Protein AF-A0A5C7NYJ8-F1 (afdb_monomer_lite)

pLDDT: mean 85.4, std 6.66, range [56.0, 93.56]

Sequence (82 aa):
MNFEKVVFGFFVVLAATLNFGFFIGPIDDPAVHNEWELFAAVVVNLIALVMKFGDRTQIGAIHLATSLVASLQLVAAAALWA

Radius of gyration: 13.84 Å; chains: 1; bounding box: 34×22×42 Å

Foldseek 3Di:
DDVLVVVLVVLVVVLVVLLCCQVPDDPPDVVSRDLVSLVVNLVSLVVNLVSLVPDPDPVSVVSNVVSVVSNVVSVVVNVVND

Secondary structure (DSSP, 8-state):
--HHHHHHHHHHHHHHHHHHHHH-S-TT-GGGS-HHHHHHHHHHHHHHHHHHTT--SHHHHHHHHHHHHHHHHHHHHHHHH-

Structure (mmCIF, N/CA/C/O backbone):
data_AF-A0A5C7NYJ8-F1
#
_entry.id   AF-A0A5C7NYJ8-F1
#
loop_
_atom_site.group_PDB
_atom_site.id
_atom_site.type_symbol
_atom_site.label_atom_id
_atom_site.label_alt_id
_atom_site.label_comp_id
_atom_site.label_asym_id
_atom_site.label_entity_id
_atom_site.label_seq_id
_atom_site.pdbx_PDB_ins_code
_atom_site.Cartn_x
_atom_site.Cartn_y
_atom_site.Cartn_z
_atom_site.occupancy
_atom_site.B_iso_or_equiv
_atom_site.auth_seq_id
_atom_site.auth_comp_id
_atom_site.auth_asym_id
_atom_site.auth_atom_id
_atom_site.pdbx_PDB_model_num
ATOM 1 N N . MET A 1 1 ? -4.818 -7.942 23.741 1.00 62.59 1 MET A N 1
ATOM 2 C CA . MET A 1 1 ? -4.462 -7.295 22.456 1.00 62.59 1 MET A CA 1
ATOM 3 C C . MET A 1 1 ? -5.606 -7.535 21.479 1.00 62.59 1 MET A C 1
ATOM 5 O O . MET A 1 1 ? -6.122 -8.642 21.483 1.00 62.59 1 MET A O 1
ATOM 9 N N . ASN A 1 2 ? -6.056 -6.529 20.720 1.00 86.81 2 ASN A N 1
ATOM 10 C CA . ASN A 1 2 ? -7.170 -6.697 19.774 1.00 86.81 2 ASN A CA 1
ATOM 11 C C . ASN A 1 2 ? -6.615 -7.067 18.387 1.00 86.81 2 ASN A C 1
ATOM 13 O O . ASN A 1 2 ? -5.895 -6.265 17.796 1.00 86.81 2 ASN A O 1
ATOM 17 N N . PHE A 1 3 ? -6.929 -8.270 17.901 1.00 85.81 3 PHE A N 1
ATOM 18 C CA . PHE A 1 3 ? -6.411 -8.818 16.643 1.00 85.81 3 PHE A CA 1
ATOM 19 C C . PHE A 1 3 ? -6.775 -7.952 15.429 1.00 85.81 3 PHE A C 1
ATOM 21 O O . PHE A 1 3 ? -5.939 -7.747 14.557 1.00 85.81 3 PHE A O 1
ATOM 28 N N . GLU A 1 4 ? -7.961 -7.341 15.424 1.00 84.12 4 GLU A N 1
ATOM 29 C CA . GLU A 1 4 ? -8.408 -6.430 14.362 1.00 84.12 4 GLU A CA 1
ATOM 30 C C . GLU A 1 4 ? -7.443 -5.248 14.178 1.00 84.12 4 GLU A C 1
ATOM 32 O O . GLU A 1 4 ? -7.027 -4.930 13.065 1.00 84.12 4 GLU A O 1
ATOM 37 N N . LYS A 1 5 ? -6.988 -4.659 15.290 1.00 82.94 5 LYS A N 1
ATOM 38 C CA . LYS A 1 5 ? -6.020 -3.553 15.273 1.00 82.94 5 LYS A CA 1
ATOM 39 C C . LYS A 1 5 ? -4.637 -3.994 14.791 1.00 82.94 5 LYS A C 1
ATOM 41 O O . LYS A 1 5 ? -3.923 -3.200 14.187 1.00 82.94 5 LYS A O 1
ATOM 46 N N . VAL A 1 6 ? -4.258 -5.246 15.052 1.00 90.44 6 VAL A N 1
ATOM 47 C CA . VAL A 1 6 ? -2.980 -5.821 14.601 1.00 90.44 6 VAL A CA 1
ATOM 48 C C . VAL A 1 6 ? -3.000 -6.025 13.092 1.00 90.44 6 VAL A C 1
ATOM 50 O O . VAL A 1 6 ? -2.061 -5.618 12.417 1.00 90.44 6 VAL A O 1
ATOM 53 N N . VAL A 1 7 ? -4.086 -6.593 12.560 1.00 88.75 7 VAL A N 1
ATOM 54 C CA . VAL A 1 7 ? -4.262 -6.793 11.115 1.00 88.75 7 VAL A CA 1
ATOM 55 C C . VAL A 1 7 ? -4.302 -5.445 10.393 1.00 88.75 7 VAL A C 1
ATOM 57 O O . VAL A 1 7 ? -3.631 -5.278 9.378 1.00 88.75 7 VAL A O 1
ATOM 60 N N . PHE A 1 8 ? -4.996 -4.449 10.952 1.00 86.94 8 PHE A N 1
ATOM 61 C CA . PHE A 1 8 ? -4.979 -3.082 10.427 1.00 86.94 8 PHE A CA 1
ATOM 62 C C . PHE A 1 8 ? -3.563 -2.498 10.373 1.00 86.94 8 PHE A C 1
ATOM 64 O O . PHE A 1 8 ? -3.116 -2.049 9.318 1.00 86.94 8 PHE A O 1
ATOM 71 N N . GLY A 1 9 ? -2.835 -2.544 11.494 1.00 87.81 9 GLY A N 1
ATOM 72 C CA . GLY A 1 9 ? -1.461 -2.048 11.559 1.00 87.81 9 GLY A CA 1
ATOM 73 C C . GLY A 1 9 ? -0.534 -2.762 10.575 1.00 87.81 9 GLY A C 1
ATOM 74 O O . GLY A 1 9 ? 0.263 -2.109 9.908 1.00 87.81 9 GLY A O 1
ATOM 75 N N . PHE A 1 10 ? -0.686 -4.080 10.428 1.00 91.69 10 PHE A N 1
ATOM 76 C CA . PHE A 1 10 ? 0.084 -4.886 9.486 1.00 91.69 10 PHE A CA 1
ATOM 77 C C . PHE A 1 10 ? -0.084 -4.402 8.042 1.00 91.69 10 PHE A C 1
ATOM 79 O O . PHE A 1 10 ? 0.913 -4.103 7.391 1.00 91.69 10 PHE A O 1
ATOM 86 N N . PHE A 1 11 ? -1.320 -4.265 7.551 1.00 90.88 11 PHE A N 1
ATOM 87 C CA . PHE A 1 11 ? -1.556 -3.836 6.167 1.00 90.88 11 PHE A CA 1
ATOM 88 C C . PHE A 1 11 ? -1.121 -2.395 5.913 1.00 90.88 11 PHE A C 1
ATOM 90 O O . PHE A 1 11 ? -0.607 -2.095 4.839 1.00 90.88 11 PHE A O 1
ATOM 97 N N . VAL A 1 12 ? -1.276 -1.507 6.899 1.00 89.25 12 VAL A N 1
ATOM 98 C CA . VAL A 1 12 ? -0.804 -0.121 6.781 1.00 89.25 12 VAL A CA 1
ATOM 99 C C . VAL A 1 12 ? 0.721 -0.063 6.676 1.00 89.25 12 VAL A C 1
ATOM 101 O O . VAL A 1 12 ? 1.242 0.648 5.818 1.00 89.25 12 VAL A O 1
ATOM 104 N N . VAL A 1 13 ? 1.440 -0.817 7.513 1.00 92.56 13 VAL A N 1
ATOM 105 C CA . VAL A 1 13 ? 2.909 -0.873 7.461 1.00 92.56 13 VAL A CA 1
ATOM 106 C C . VAL A 1 13 ? 3.377 -1.554 6.177 1.00 92.56 13 VAL A C 1
ATOM 108 O O . VAL A 1 13 ? 4.272 -1.035 5.521 1.00 92.56 13 VAL A O 1
ATOM 111 N N . LEU A 1 14 ? 2.736 -2.651 5.765 1.00 92.81 14 LEU A N 1
ATOM 112 C CA . LEU A 1 14 ? 3.061 -3.350 4.521 1.00 92.81 14 LEU A CA 1
ATOM 113 C C . LEU A 1 14 ? 2.866 -2.452 3.291 1.00 92.81 14 LEU A C 1
ATOM 115 O O . LEU A 1 14 ? 3.743 -2.407 2.432 1.00 92.81 14 LEU A O 1
ATOM 119 N N . ALA A 1 15 ? 1.762 -1.699 3.228 1.00 91.81 15 ALA A N 1
ATOM 120 C CA . ALA A 1 15 ? 1.521 -0.719 2.169 1.00 91.81 15 ALA A CA 1
ATOM 121 C C . ALA A 1 15 ? 2.647 0.322 2.112 1.00 91.81 15 ALA A C 1
ATOM 123 O O . ALA A 1 15 ? 3.177 0.607 1.040 1.00 91.81 15 ALA A O 1
ATOM 124 N N . ALA A 1 16 ? 3.053 0.851 3.272 1.00 90.62 16 ALA A N 1
ATOM 125 C CA . ALA A 1 16 ? 4.154 1.802 3.352 1.00 90.62 16 ALA A CA 1
ATOM 126 C C . ALA A 1 16 ? 5.476 1.183 2.872 1.00 90.62 16 ALA A C 1
ATOM 128 O O . ALA A 1 16 ? 6.160 1.784 2.048 1.00 90.62 16 ALA A O 1
ATOM 129 N N . THR A 1 17 ? 5.820 -0.023 3.331 1.00 92.19 17 THR A N 1
ATOM 130 C CA . THR A 1 17 ? 7.055 -0.711 2.934 1.00 92.19 17 THR A CA 1
ATOM 131 C C . THR A 1 17 ? 7.101 -0.993 1.437 1.00 92.19 17 THR A C 1
ATOM 133 O O . THR A 1 17 ? 8.149 -0.787 0.840 1.00 92.19 17 THR A O 1
ATOM 136 N N . LEU A 1 18 ? 5.993 -1.406 0.816 1.00 90.25 18 LEU A N 1
ATOM 137 C CA . LEU A 1 18 ? 5.948 -1.657 -0.629 1.00 90.25 18 LEU A CA 1
ATOM 138 C C . LEU A 1 18 ? 6.030 -0.369 -1.452 1.00 90.25 18 LEU A C 1
ATOM 140 O O . LEU A 1 18 ? 6.719 -0.350 -2.465 1.00 90.25 18 LEU A O 1
ATOM 144 N N . ASN A 1 19 ? 5.404 0.720 -0.995 1.00 89.00 19 ASN A N 1
ATOM 145 C CA . ASN A 1 19 ? 5.551 2.029 -1.639 1.00 89.00 19 ASN A CA 1
ATOM 146 C C . ASN A 1 19 ? 7.010 2.493 -1.633 1.00 89.00 19 ASN A C 1
ATOM 148 O O . ASN A 1 19 ? 7.518 2.959 -2.648 1.00 89.00 19 ASN A O 1
ATOM 152 N N . PHE A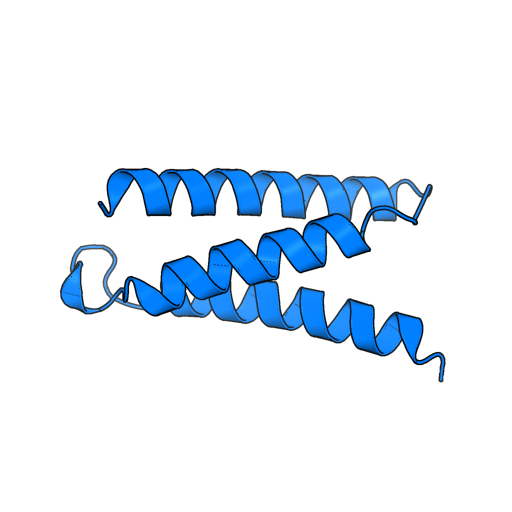 1 20 ? 7.686 2.347 -0.490 1.00 87.06 20 PHE A N 1
ATOM 153 C CA . PHE A 1 20 ? 9.107 2.662 -0.389 1.00 87.06 20 PHE A CA 1
ATOM 154 C C . PHE A 1 20 ? 9.968 1.695 -1.194 1.00 87.06 20 PHE A C 1
ATOM 156 O O . PHE A 1 20 ? 10.884 2.157 -1.854 1.00 87.06 20 PHE A O 1
ATOM 163 N N . GLY A 1 21 ? 9.675 0.393 -1.163 1.00 85.69 21 GLY A N 1
ATOM 164 C CA . GLY A 1 21 ? 10.399 -0.630 -1.916 1.00 85.69 21 GLY A CA 1
ATOM 165 C C . GLY A 1 21 ? 10.360 -0.367 -3.416 1.00 85.69 21 GLY A C 1
ATOM 166 O O . GLY A 1 21 ? 11.410 -0.312 -4.037 1.00 85.69 21 GLY A O 1
ATOM 167 N N . PHE A 1 22 ? 9.181 -0.066 -3.967 1.00 84.19 22 PHE A N 1
ATOM 168 C CA . PHE A 1 22 ? 9.066 0.324 -5.370 1.00 84.19 22 PHE A CA 1
ATOM 169 C C . PHE A 1 22 ? 9.863 1.595 -5.684 1.00 84.19 22 PHE A C 1
ATOM 171 O O . PHE A 1 22 ? 10.418 1.695 -6.763 1.00 84.19 22 PHE A O 1
ATOM 178 N N . PHE A 1 23 ? 9.949 2.564 -4.769 1.00 79.12 23 PHE A N 1
ATOM 179 C CA . PHE A 1 23 ? 10.656 3.8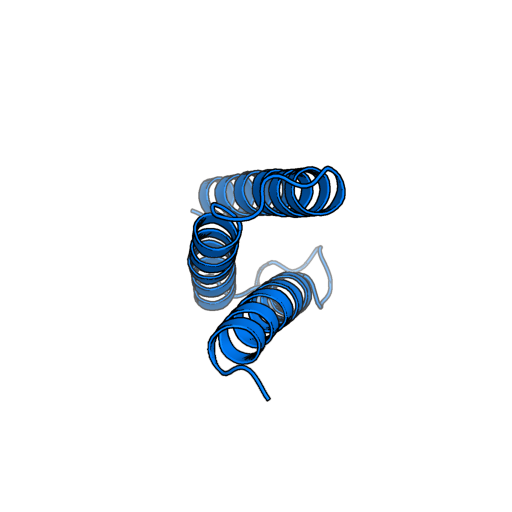27 -5.014 1.00 79.12 23 PHE A CA 1
ATOM 180 C C . PHE A 1 23 ? 12.162 3.780 -4.687 1.00 79.12 23 PHE A C 1
ATOM 182 O O . PHE A 1 23 ? 12.877 4.743 -4.963 1.00 79.12 23 PHE A O 1
ATOM 189 N N . ILE A 1 24 ? 12.669 2.708 -4.068 1.00 82.06 24 ILE A N 1
ATOM 190 C CA . ILE A 1 24 ? 14.059 2.651 -3.607 1.00 82.06 24 ILE A CA 1
ATOM 191 C C . ILE A 1 24 ? 14.988 2.279 -4.768 1.00 82.06 24 ILE A C 1
ATOM 193 O O . ILE A 1 24 ? 14.926 1.187 -5.319 1.00 82.06 24 ILE A O 1
ATOM 197 N N . GLY A 1 25 ? 15.868 3.203 -5.141 1.00 78.62 25 GLY A N 1
ATOM 198 C CA . GLY A 1 25 ? 16.806 3.014 -6.245 1.00 78.62 25 GLY A CA 1
ATOM 199 C C . GLY A 1 25 ? 17.039 4.304 -7.032 1.00 78.62 25 GLY A C 1
ATOM 200 O O . GLY A 1 25 ? 16.467 5.344 -6.691 1.00 78.62 25 GLY A O 1
ATOM 201 N N . PRO A 1 26 ? 17.918 4.273 -8.046 1.00 79.12 26 PRO A N 1
ATOM 202 C CA . PRO A 1 26 ? 18.069 5.378 -8.985 1.00 79.12 26 PRO A CA 1
ATOM 203 C C . PRO A 1 26 ? 16.761 5.584 -9.766 1.00 79.12 26 PRO A C 1
ATOM 205 O O . PRO A 1 26 ? 16.370 4.729 -10.550 1.00 79.12 26 PRO A O 1
ATOM 208 N N . ILE A 1 27 ? 16.085 6.717 -9.545 1.00 76.88 27 ILE A N 1
ATOM 209 C CA . ILE A 1 27 ? 14.782 7.055 -10.164 1.00 76.88 27 ILE A CA 1
ATOM 210 C C . ILE A 1 27 ? 14.883 7.137 -11.701 1.00 76.88 27 ILE A C 1
ATOM 212 O O . ILE A 1 27 ? 13.887 7.041 -12.415 1.00 76.88 27 ILE A O 1
ATOM 216 N N . ASP A 1 28 ? 16.093 7.354 -12.210 1.00 79.06 28 ASP A N 1
ATOM 217 C CA . ASP A 1 28 ? 16.428 7.439 -13.625 1.00 79.06 28 ASP A CA 1
ATOM 218 C C . ASP A 1 28 ? 16.621 6.078 -14.308 1.00 79.06 28 ASP A C 1
ATOM 220 O O . ASP A 1 28 ? 16.689 6.045 -15.537 1.00 79.06 28 ASP A O 1
ATOM 224 N N . ASP A 1 29 ? 16.676 4.973 -13.554 1.00 76.94 29 ASP A N 1
ATOM 225 C CA . ASP A 1 29 ? 16.844 3.622 -14.094 1.00 76.94 29 ASP A CA 1
ATOM 226 C C . ASP A 1 29 ? 15.554 2.787 -13.943 1.00 76.94 29 ASP A C 1
ATOM 228 O O . ASP A 1 29 ? 15.271 2.239 -12.877 1.00 76.94 29 ASP A O 1
ATOM 232 N N . PRO A 1 30 ? 14.755 2.616 -15.012 1.00 72.00 30 PRO A N 1
ATOM 233 C CA . PRO A 1 30 ? 13.542 1.804 -14.965 1.00 72.00 30 PRO A CA 1
ATOM 234 C C . PRO A 1 30 ? 13.808 0.326 -14.648 1.00 72.00 30 PRO A C 1
ATOM 236 O O . PRO A 1 30 ? 12.898 -0.372 -14.215 1.00 72.00 30 PRO A O 1
ATOM 239 N N . ALA A 1 31 ? 15.033 -0.180 -14.850 1.00 75.00 31 ALA A N 1
ATOM 240 C CA . ALA A 1 31 ? 15.349 -1.590 -14.628 1.00 75.00 31 ALA A CA 1
ATOM 241 C C . ALA A 1 31 ? 15.417 -1.969 -13.139 1.00 75.00 31 ALA A C 1
ATOM 243 O O . ALA A 1 31 ? 15.328 -3.155 -12.813 1.00 75.00 31 ALA A O 1
ATOM 244 N N . VAL A 1 32 ? 15.565 -0.990 -12.236 1.00 75.12 32 VAL A N 1
ATOM 245 C CA . VAL A 1 32 ? 15.571 -1.237 -10.783 1.00 75.12 32 VAL A CA 1
ATOM 246 C C . VAL A 1 32 ? 14.169 -1.260 -10.169 1.00 75.12 32 VAL A C 1
ATOM 248 O O . VAL A 1 32 ? 14.010 -1.698 -9.034 1.00 75.12 32 VAL A O 1
ATOM 251 N N . HIS A 1 33 ? 13.157 -0.819 -10.916 1.00 79.69 33 HIS A N 1
ATOM 252 C CA . HIS A 1 33 ? 11.779 -0.674 -10.462 1.00 79.69 33 HIS A CA 1
ATOM 253 C C . HIS A 1 33 ? 10.910 -1.763 -11.111 1.00 79.69 33 HIS A C 1
ATOM 255 O O . HIS A 1 33 ? 10.584 -1.704 -12.295 1.00 79.69 33 HIS A O 1
ATOM 261 N N . ASN A 1 34 ? 10.548 -2.803 -10.357 1.00 80.81 34 ASN A N 1
ATOM 262 C CA . ASN A 1 34 ? 9.866 -3.967 -10.925 1.00 80.81 34 ASN A CA 1
ATOM 263 C C . ASN A 1 34 ? 8.346 -3.748 -11.069 1.00 80.81 34 ASN A C 1
ATOM 265 O O . ASN A 1 34 ? 7.668 -3.330 -10.127 1.00 80.81 34 ASN A O 1
ATOM 269 N N . GLU A 1 35 ? 7.783 -4.134 -12.216 1.00 81.75 35 GLU A N 1
ATOM 270 C CA . GLU A 1 35 ? 6.335 -4.157 -12.483 1.00 81.75 35 GLU A CA 1
ATOM 271 C C . GLU A 1 35 ? 5.545 -4.942 -11.421 1.00 81.75 35 GLU A C 1
ATOM 273 O O . GLU A 1 35 ? 4.466 -4.527 -10.990 1.00 81.75 35 GLU A O 1
ATOM 278 N N . TRP A 1 36 ? 6.097 -6.065 -10.948 1.00 83.31 36 TRP A N 1
ATOM 279 C CA . TRP A 1 36 ? 5.469 -6.888 -9.913 1.00 83.31 36 TRP A CA 1
ATOM 280 C C . TRP A 1 36 ? 5.439 -6.195 -8.549 1.00 83.31 36 TRP A C 1
ATOM 282 O O . TRP 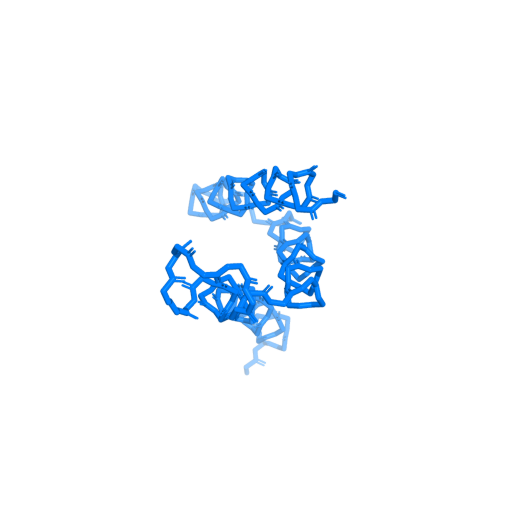A 1 36 ? 4.478 -6.371 -7.796 1.00 83.31 36 TRP A O 1
ATOM 292 N N . GLU A 1 37 ? 6.453 -5.387 -8.231 1.00 84.56 37 GLU A N 1
ATOM 293 C CA . GLU A 1 37 ? 6.482 -4.590 -7.000 1.00 84.56 37 GLU A CA 1
ATOM 294 C C . GLU A 1 37 ? 5.479 -3.440 -7.068 1.00 84.56 37 GLU A C 1
ATOM 296 O O . GLU A 1 37 ? 4.751 -3.212 -6.100 1.00 84.56 37 GLU A O 1
ATOM 301 N N . LEU A 1 38 ? 5.367 -2.779 -8.225 1.00 86.12 38 LEU A N 1
ATOM 302 C CA . LEU A 1 38 ? 4.358 -1.750 -8.470 1.00 86.12 38 LEU A CA 1
ATOM 303 C C . LEU A 1 38 ? 2.940 -2.308 -8.321 1.00 86.12 38 LEU A C 1
ATOM 305 O O . LEU A 1 38 ? 2.104 -1.728 -7.624 1.00 86.12 38 LEU A O 1
ATOM 309 N N . PHE A 1 39 ? 2.676 -3.472 -8.918 1.00 87.25 39 PHE A N 1
ATOM 310 C CA . PHE A 1 39 ? 1.392 -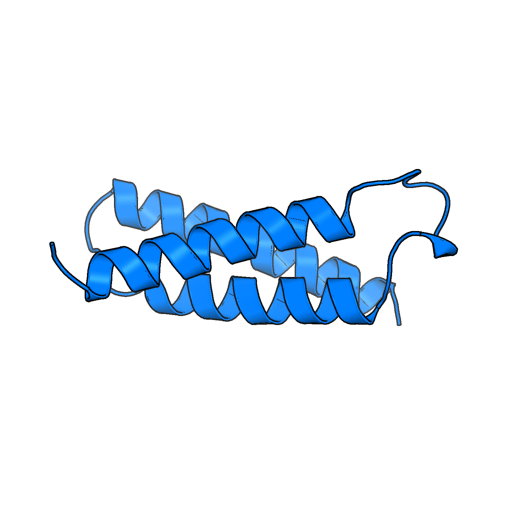4.154 -8.788 1.00 87.25 39 PHE A CA 1
ATOM 311 C C . PHE A 1 39 ? 1.083 -4.513 -7.327 1.00 87.25 39 PHE A C 1
ATOM 313 O O . PHE A 1 39 ? -0.014 -4.230 -6.834 1.00 87.25 39 PHE A O 1
ATOM 320 N N . ALA A 1 40 ? 2.055 -5.082 -6.606 1.00 89.94 40 ALA A N 1
ATOM 321 C CA . ALA A 1 40 ? 1.901 -5.398 -5.188 1.00 89.94 40 ALA A CA 1
ATOM 322 C C . ALA A 1 40 ? 1.629 -4.137 -4.349 1.00 89.94 40 ALA A C 1
ATOM 324 O O . ALA A 1 40 ? 0.731 -4.147 -3.501 1.00 89.94 40 ALA A O 1
ATOM 325 N N . ALA A 1 41 ? 2.342 -3.037 -4.614 1.00 91.56 41 ALA A N 1
ATOM 326 C CA . ALA A 1 41 ? 2.138 -1.759 -3.943 1.00 91.56 41 ALA A CA 1
ATOM 327 C C . ALA A 1 41 ? 0.713 -1.226 -4.164 1.00 91.56 41 ALA A C 1
ATOM 329 O O . ALA A 1 41 ? 0.043 -0.872 -3.189 1.00 91.56 41 ALA A O 1
ATOM 330 N N . VAL A 1 42 ? 0.203 -1.242 -5.403 1.00 91.06 42 VAL A N 1
ATOM 331 C CA . VAL A 1 42 ? -1.178 -0.831 -5.719 1.00 91.06 42 VAL A CA 1
ATOM 332 C C . VAL A 1 42 ? -2.191 -1.669 -4.936 1.00 91.06 42 VAL A C 1
ATOM 334 O O . VAL A 1 42 ? -3.018 -1.117 -4.206 1.00 91.06 42 VAL A O 1
ATOM 337 N N . VAL A 1 43 ? -2.122 -3.000 -5.048 1.00 92.69 43 VAL A N 1
ATOM 338 C CA . VAL A 1 43 ? -3.104 -3.909 -4.432 1.00 92.69 43 VAL A CA 1
ATOM 339 C C . VAL A 1 43 ? -3.130 -3.745 -2.914 1.00 92.69 43 VAL A C 1
ATOM 341 O O . VAL A 1 43 ? -4.201 -3.617 -2.316 1.00 92.69 43 VAL A O 1
ATOM 344 N N . VAL A 1 44 ? -1.961 -3.698 -2.276 1.00 93.56 44 VAL A N 1
ATOM 345 C CA . VAL A 1 44 ? -1.871 -3.589 -0.817 1.00 93.56 44 VAL A CA 1
ATOM 346 C C . VAL A 1 44 ? -2.333 -2.214 -0.324 1.00 93.56 44 VAL A C 1
ATOM 348 O O . VAL A 1 44 ? -3.006 -2.140 0.708 1.00 93.56 44 VAL A O 1
ATOM 351 N N . ASN A 1 45 ? -2.069 -1.131 -1.067 1.00 93.00 45 ASN A N 1
ATOM 352 C CA . ASN A 1 45 ? -2.602 0.193 -0.725 1.00 93.00 45 ASN A CA 1
ATOM 353 C C . ASN A 1 45 ? -4.130 0.241 -0.820 1.00 93.00 45 ASN A C 1
ATOM 355 O O . ASN A 1 45 ? -4.759 0.841 0.052 1.00 93.00 45 ASN A O 1
ATOM 359 N N . LEU A 1 46 ? -4.734 -0.429 -1.808 1.00 91.31 46 LEU A N 1
ATOM 360 C CA . LEU A 1 46 ? -6.192 -0.533 -1.920 1.00 91.31 46 LEU A CA 1
ATOM 361 C C . LEU A 1 46 ? -6.803 -1.335 -0.764 1.00 91.31 46 LEU A C 1
ATOM 363 O O . LEU A 1 46 ? -7.830 -0.930 -0.220 1.00 91.31 46 LEU A O 1
ATOM 367 N N . ILE A 1 47 ? -6.161 -2.425 -0.329 1.00 91.94 47 ILE A N 1
ATOM 368 C CA . ILE A 1 47 ? -6.605 -3.175 0.859 1.00 91.94 47 ILE A CA 1
ATOM 369 C C . ILE A 1 47 ? -6.544 -2.276 2.100 1.00 91.94 47 ILE A C 1
ATOM 371 O O . ILE A 1 47 ? -7.536 -2.148 2.820 1.00 91.94 47 ILE A O 1
ATOM 375 N N . ALA A 1 48 ? -5.414 -1.597 2.324 1.00 90.25 48 ALA A N 1
ATOM 376 C CA . ALA A 1 48 ? -5.253 -0.679 3.450 1.00 90.25 48 ALA A CA 1
ATOM 377 C C . ALA A 1 48 ? -6.262 0.483 3.399 1.00 90.25 48 ALA A C 1
ATOM 379 O O . ALA A 1 48 ? -6.762 0.913 4.439 1.00 90.25 48 ALA A O 1
ATOM 380 N N . LEU A 1 49 ? -6.589 0.971 2.200 1.00 90.31 49 LEU A N 1
ATOM 381 C CA . LEU A 1 49 ? -7.614 1.985 1.981 1.00 90.31 49 LEU A CA 1
ATOM 382 C C . LEU A 1 49 ? -8.995 1.481 2.418 1.00 90.31 49 LEU A C 1
ATOM 384 O O . LEU A 1 49 ? -9.659 2.162 3.196 1.00 90.31 49 LEU A O 1
ATOM 388 N N . VAL A 1 50 ? -9.408 0.288 1.974 1.00 89.62 50 VAL A N 1
ATOM 389 C CA . VAL A 1 50 ? -10.704 -0.307 2.349 1.00 89.62 50 VAL A CA 1
ATOM 390 C C . VAL A 1 50 ? -10.794 -0.516 3.860 1.00 89.62 50 VAL A C 1
ATOM 392 O O . VAL A 1 50 ? -11.801 -0.168 4.468 1.00 89.62 50 VAL A O 1
ATOM 395 N N . MET A 1 51 ? -9.723 -0.996 4.492 1.00 87.69 51 MET A N 1
ATOM 396 C CA . MET A 1 51 ? -9.689 -1.207 5.944 1.00 87.69 51 MET A CA 1
ATOM 397 C C . MET A 1 51 ? -9.821 0.084 6.765 1.00 87.69 51 MET A C 1
ATOM 399 O O . MET A 1 51 ? -10.234 0.035 7.921 1.00 87.69 51 MET A O 1
ATOM 403 N N . LYS A 1 52 ? -9.474 1.242 6.192 1.00 84.81 52 LYS A N 1
ATOM 404 C CA . LYS A 1 52 ? -9.644 2.550 6.845 1.00 84.81 52 LYS A CA 1
ATOM 405 C C . 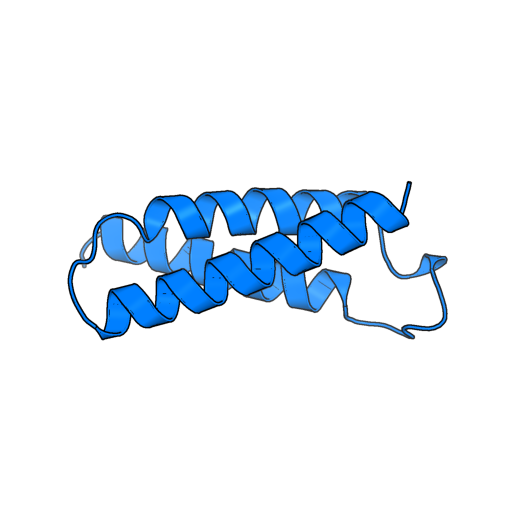LYS A 1 52 ? -11.097 3.036 6.827 1.00 84.81 52 LYS A C 1
ATOM 407 O O . LYS A 1 52 ? -11.441 3.918 7.615 1.00 84.81 52 LYS A O 1
ATOM 412 N N . PHE A 1 53 ? -11.966 2.454 5.993 1.00 79.56 53 PHE A N 1
ATOM 413 C CA . PHE A 1 53 ? -13.406 2.707 6.042 1.00 79.56 53 PHE A CA 1
ATOM 414 C C . PHE A 1 53 ? -14.024 1.985 7.246 1.00 79.56 53 PHE A C 1
ATOM 416 O O . PHE A 1 53 ? -14.460 0.842 7.174 1.00 79.56 53 PHE A O 1
ATOM 423 N N . GLY A 1 54 ? -14.057 2.678 8.378 1.00 73.12 54 GLY A N 1
ATOM 424 C CA . GLY A 1 54 ? -14.618 2.164 9.630 1.00 73.12 54 GLY A CA 1
ATOM 425 C C . GLY A 1 54 ? -14.456 3.148 10.782 1.00 73.12 54 GLY A C 1
ATOM 426 O O . GLY A 1 54 ? -15.295 3.203 11.680 1.00 73.12 54 GLY A O 1
ATOM 427 N N . ASP A 1 55 ? -13.428 3.994 10.708 1.00 78.38 55 ASP A N 1
ATOM 428 C CA . ASP A 1 55 ? -13.164 5.041 11.686 1.00 78.38 55 ASP A CA 1
ATOM 429 C C . ASP A 1 55 ? -13.840 6.366 11.280 1.00 78.38 55 ASP A C 1
ATOM 431 O O . ASP A 1 55 ? -13.588 6.908 10.205 1.00 78.38 55 ASP A O 1
ATOM 435 N N . ARG A 1 56 ? -14.719 6.890 12.147 1.00 79.31 56 ARG A N 1
ATOM 436 C CA . ARG A 1 56 ? -15.423 8.175 11.951 1.00 79.31 56 ARG A CA 1
ATOM 437 C C . ARG A 1 56 ? -14.725 9.364 12.620 1.00 79.31 56 ARG A C 1
ATOM 439 O O . ARG A 1 56 ? -15.290 10.454 12.675 1.00 79.31 56 ARG A O 1
ATOM 446 N N . THR A 1 57 ? -13.531 9.171 13.172 1.00 88.62 57 THR A N 1
ATOM 447 C CA . THR A 1 57 ? -12.757 10.245 13.803 1.00 88.62 57 THR A CA 1
ATOM 448 C C . THR A 1 57 ? -12.030 11.110 12.768 1.00 88.62 57 THR A C 1
ATOM 450 O O . THR A 1 57 ? -11.773 10.691 11.639 1.00 88.62 57 THR A O 1
ATOM 453 N N . GLN A 1 58 ? -11.642 12.329 13.161 1.00 84.88 58 GLN A N 1
ATOM 454 C CA . GLN A 1 58 ? -10.851 13.229 12.309 1.00 84.88 58 GLN A CA 1
ATOM 455 C C . GLN A 1 58 ? -9.480 12.627 11.948 1.00 84.88 58 GLN A C 1
ATOM 457 O O . GLN A 1 58 ? -9.005 12.792 10.826 1.00 84.88 58 GLN A O 1
ATOM 462 N N . ILE A 1 59 ? -8.869 11.883 12.874 1.00 86.19 59 ILE A N 1
ATOM 463 C CA . ILE A 1 59 ? -7.614 11.162 12.635 1.00 86.19 59 ILE A CA 1
ATOM 464 C C . ILE A 1 59 ? -7.823 10.052 11.596 1.00 86.19 59 ILE A C 1
ATOM 466 O O . ILE A 1 59 ? -7.052 9.965 10.639 1.00 86.19 59 ILE A O 1
ATOM 470 N N . GLY A 1 60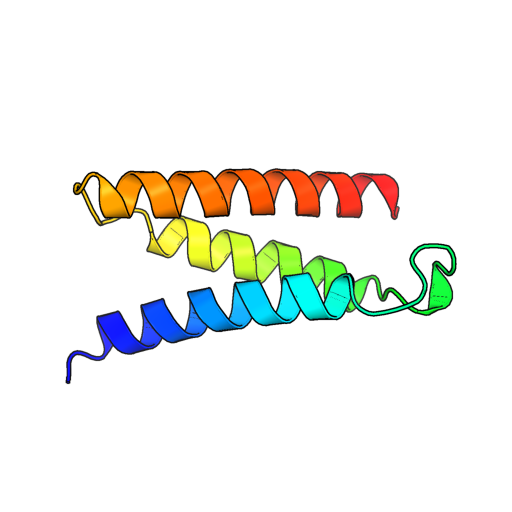 ? -8.904 9.272 11.712 1.00 83.75 60 GLY A N 1
ATOM 471 C CA . GLY A 1 60 ? -9.298 8.284 10.703 1.00 83.75 60 GLY A CA 1
ATOM 472 C C . GLY A 1 60 ? -9.479 8.897 9.310 1.00 83.75 60 GLY A C 1
ATOM 473 O O . GLY A 1 60 ? -8.938 8.379 8.333 1.00 83.75 60 GLY A O 1
ATOM 474 N N . ALA A 1 61 ? -10.140 10.057 9.225 1.00 84.56 61 ALA A N 1
ATOM 475 C CA . ALA A 1 61 ? -10.326 10.787 7.969 1.00 84.56 61 ALA A CA 1
ATOM 476 C C . ALA A 1 61 ? -8.998 11.246 7.334 1.00 84.56 61 ALA A C 1
ATOM 478 O O . ALA A 1 61 ? -8.826 11.124 6.121 1.00 84.56 61 ALA A O 1
ATOM 479 N N . ILE A 1 62 ? -8.033 11.717 8.134 1.00 88.94 62 ILE A N 1
ATOM 480 C CA . ILE A 1 62 ? -6.695 12.088 7.636 1.00 88.94 62 ILE A CA 1
ATOM 481 C C . ILE A 1 62 ? -5.952 10.855 7.111 1.00 88.94 62 ILE A C 1
ATOM 483 O O . ILE A 1 62 ? -5.391 10.895 6.016 1.00 88.94 62 ILE A O 1
ATOM 487 N N . HIS A 1 63 ? -5.969 9.740 7.846 1.00 86.06 63 HIS A N 1
ATOM 488 C CA . HIS A 1 63 ? -5.335 8.500 7.392 1.00 86.06 63 HIS A CA 1
ATOM 489 C C . HIS A 1 63 ? -5.978 7.933 6.123 1.00 86.06 63 HIS A C 1
ATOM 491 O O . HIS A 1 63 ? -5.282 7.324 5.305 1.00 86.06 63 HIS A O 1
ATOM 497 N N . LEU A 1 64 ? -7.290 8.104 5.961 1.00 87.62 64 LEU A N 1
ATOM 498 C CA . LEU A 1 64 ? -8.000 7.747 4.739 1.00 87.62 64 LEU A CA 1
ATOM 499 C C . LEU A 1 64 ? -7.535 8.623 3.570 1.00 87.62 64 LEU A C 1
ATOM 501 O O . LEU A 1 64 ? -7.182 8.093 2.518 1.00 87.62 64 LEU A O 1
ATOM 505 N N . ALA A 1 65 ? -7.461 9.942 3.775 1.00 88.19 65 ALA A N 1
ATOM 506 C CA . ALA A 1 65 ? -6.991 10.884 2.764 1.00 88.19 65 ALA A CA 1
ATOM 507 C C . ALA A 1 65 ? -5.568 10.553 2.284 1.00 88.19 65 ALA A C 1
ATOM 509 O O . ALA A 1 65 ? -5.326 10.525 1.079 1.00 88.19 65 ALA A O 1
ATOM 510 N N . THR A 1 66 ? -4.641 10.220 3.191 1.00 89.94 66 THR A N 1
ATOM 511 C CA . THR A 1 66 ? -3.274 9.841 2.790 1.00 89.94 66 THR A CA 1
ATOM 512 C C . THR A 1 66 ? -3.233 8.544 1.979 1.00 89.94 66 THR A C 1
ATOM 514 O O . THR A 1 66 ? -2.495 8.464 1.000 1.00 89.94 66 THR A O 1
ATOM 517 N N . SER A 1 67 ? -4.070 7.554 2.314 1.00 88.38 67 SER A N 1
ATOM 518 C CA . SER A 1 67 ? -4.200 6.325 1.514 1.00 88.38 67 SER A CA 1
ATOM 519 C C . SER A 1 67 ? -4.813 6.563 0.135 1.00 88.38 67 SER A C 1
ATOM 521 O O . SER A 1 67 ? -4.417 5.893 -0.818 1.00 88.38 67 SER A O 1
ATOM 523 N N . LEU A 1 68 ? -5.760 7.498 0.010 1.00 89.31 68 LEU A N 1
ATOM 524 C CA . LEU A 1 68 ? -6.344 7.867 -1.282 1.00 89.31 68 LEU A CA 1
ATOM 525 C C . LEU A 1 68 ? -5.307 8.524 -2.193 1.00 89.31 68 LEU A C 1
ATOM 527 O O . LEU A 1 68 ? -5.183 8.132 -3.350 1.00 89.31 68 LEU A O 1
ATOM 531 N N . VAL A 1 69 ? -4.534 9.477 -1.661 1.00 93.00 69 VAL A N 1
ATOM 532 C CA . VAL A 1 69 ? -3.452 10.131 -2.411 1.00 93.00 69 VAL A CA 1
ATOM 533 C C . VAL A 1 69 ? -2.419 9.102 -2.877 1.00 93.00 69 VAL A C 1
ATOM 535 O O . VAL A 1 69 ? -2.095 9.074 -4.061 1.00 93.00 69 VAL A O 1
ATOM 538 N N . ALA A 1 70 ? -1.972 8.210 -1.985 1.00 91.38 70 ALA A N 1
ATOM 539 C CA . ALA A 1 70 ? -1.028 7.149 -2.339 1.00 91.38 70 ALA A CA 1
ATOM 540 C C . ALA A 1 70 ? -1.584 6.221 -3.434 1.00 91.38 70 ALA A C 1
ATOM 542 O O . ALA A 1 70 ? -0.904 5.948 -4.418 1.00 91.38 70 ALA A O 1
ATOM 543 N N . SER A 1 71 ? -2.844 5.790 -3.311 1.00 89.25 71 SER A N 1
ATOM 544 C CA . SER A 1 71 ? -3.478 4.912 -4.304 1.00 89.25 71 SER A CA 1
ATOM 545 C C . SER A 1 71 ? -3.579 5.580 -5.678 1.00 89.25 71 SER A C 1
ATOM 547 O O . SER A 1 71 ? -3.288 4.942 -6.685 1.00 89.25 71 SER A O 1
ATOM 549 N N . LEU A 1 72 ? -3.934 6.870 -5.735 1.00 91.06 72 LEU A N 1
ATOM 550 C CA . LEU A 1 72 ? -3.976 7.630 -6.990 1.00 91.06 72 LEU A CA 1
ATOM 551 C C . LEU A 1 72 ? -2.599 7.713 -7.656 1.00 91.06 72 LEU A C 1
ATOM 553 O O . LEU A 1 72 ? -2.493 7.512 -8.864 1.00 91.06 72 LEU A O 1
ATOM 557 N N . GLN A 1 73 ? -1.550 7.979 -6.876 1.00 89.81 73 GLN A N 1
ATOM 558 C CA . GLN A 1 73 ? -0.181 8.062 -7.387 1.00 89.81 73 GLN A CA 1
ATOM 559 C C . GLN A 1 73 ? 0.323 6.711 -7.906 1.00 89.81 73 GLN A C 1
ATOM 561 O O . GLN A 1 73 ? 0.901 6.659 -8.987 1.00 89.81 73 GLN A O 1
ATOM 566 N N . LEU A 1 74 ? 0.061 5.619 -7.185 1.00 88.44 74 LEU A N 1
ATOM 567 C CA . LEU A 1 74 ? 0.459 4.272 -7.607 1.00 88.44 74 LEU A CA 1
ATOM 568 C C . LEU A 1 74 ? -0.290 3.815 -8.861 1.00 88.44 74 LEU A C 1
ATOM 570 O O . LEU A 1 74 ? 0.312 3.218 -9.746 1.00 88.44 74 LEU A O 1
ATOM 574 N N . VAL A 1 75 ? -1.587 4.119 -8.968 1.00 87.69 75 VAL A N 1
ATOM 575 C CA . VAL A 1 75 ? -2.369 3.820 -10.178 1.00 87.69 75 VAL A CA 1
ATOM 576 C C . VAL A 1 75 ? -1.866 4.639 -11.368 1.00 87.69 75 VAL A C 1
ATOM 578 O O . VAL A 1 75 ? -1.750 4.100 -12.464 1.00 87.69 75 VAL A O 1
ATOM 581 N N . ALA A 1 76 ? -1.522 5.915 -11.166 1.00 87.50 76 ALA A N 1
ATOM 582 C CA . ALA A 1 76 ? -0.913 6.735 -12.212 1.00 87.50 76 ALA A CA 1
ATOM 583 C C . ALA A 1 76 ? 0.457 6.188 -12.647 1.00 87.50 76 ALA A C 1
ATOM 585 O O . ALA A 1 76 ? 0.724 6.112 -13.844 1.00 87.50 76 ALA A O 1
ATOM 586 N N . ALA A 1 77 ? 1.292 5.755 -11.697 1.00 85.62 77 ALA A N 1
ATOM 587 C CA . ALA A 1 77 ? 2.560 5.096 -11.994 1.00 85.62 77 ALA A CA 1
ATOM 588 C C . ALA A 1 77 ? 2.340 3.803 -12.794 1.00 85.62 77 ALA A C 1
ATOM 590 O O . ALA A 1 77 ? 2.964 3.627 -13.833 1.00 85.62 77 ALA A O 1
ATOM 591 N N . ALA A 1 78 ? 1.393 2.953 -12.384 1.00 84.81 78 ALA A N 1
ATOM 592 C CA . ALA A 1 78 ? 1.048 1.725 -13.103 1.00 84.81 78 ALA A CA 1
ATOM 593 C C . ALA A 1 78 ? 0.529 1.985 -14.526 1.00 84.81 78 ALA A C 1
ATOM 595 O O . ALA A 1 78 ? 0.817 1.208 -15.429 1.00 84.81 78 ALA A O 1
ATOM 596 N N . ALA A 1 79 ? -0.204 3.081 -14.746 1.00 84.56 79 ALA A N 1
ATOM 597 C CA . ALA A 1 79 ? -0.703 3.451 -16.069 1.00 84.56 79 ALA A CA 1
ATOM 598 C C . ALA A 1 79 ? 0.391 3.974 -17.016 1.00 84.56 79 ALA A C 1
ATOM 600 O O . ALA A 1 79 ? 0.252 3.826 -18.225 1.00 84.56 79 ALA A O 1
ATOM 601 N N . LEU A 1 80 ? 1.444 4.603 -16.484 1.00 82.44 80 LEU A N 1
ATOM 602 C CA . LEU A 1 80 ? 2.579 5.110 -17.268 1.00 82.44 80 LEU A CA 1
ATOM 603 C C . LEU A 1 80 ? 3.680 4.062 -17.487 1.00 82.44 80 LEU A C 1
ATOM 605 O O . LEU A 1 80 ? 4.521 4.258 -18.358 1.00 82.44 80 LEU A O 1
ATOM 609 N N . TRP A 1 81 ? 3.697 2.997 -16.680 1.00 75.25 81 TRP A N 1
ATOM 610 C CA . TRP A 1 81 ? 4.677 1.910 -16.768 1.00 75.25 81 TRP A CA 1
ATOM 611 C C . TRP A 1 81 ? 4.348 0.875 -17.861 1.00 75.25 81 TRP A C 1
ATOM 613 O O . TRP A 1 81 ? 5.224 0.103 -18.241 1.00 75.25 81 TRP A O 1
ATOM 623 N N . ALA A 1 82 ? 3.098 0.844 -18.340 1.00 56.00 82 ALA A N 1
ATOM 624 C CA . ALA A 1 82 ? 2.628 -0.028 -19.424 1.00 56.00 82 ALA A CA 1
ATOM 625 C C . ALA A 1 82 ? 3.109 0.438 -20.808 1.00 56.00 82 ALA A C 1
ATOM 627 O O . ALA A 1 82 ? 3.369 -0.447 -21.656 1.00 56.00 82 ALA A O 1
#